Protein AF-A0A0B2QIX1-F1 (afdb_monomer)

Mean predicted aligned error: 17.24 Å

pLDDT: mean 72.49, std 21.82, range [38.75, 98.44]

Radius of gyration: 28.57 Å; Cα contacts (8 Å, |Δi|>4): 16; chains: 1; bounding box: 32×58×68 Å

Solvent-accessible surface area (backbone atoms only — not comparable to full-atom values): 5577 Å² total; per-residue (Å²): 132,83,82,71,61,55,72,58,51,53,51,51,54,48,51,53,51,53,41,62,63,39,92,52,68,90,67,32,67,56,71,68,55,52,55,49,56,56,50,54,57,67,48,55,69,57,64,75,73,64,80,80,78,83,78,85,74,82,81,78,83,80,80,90,80,80,80,81,90,77,90,78,92,86,82,88,80,92,79,136

Structure (mmCIF, N/CA/C/O backbone):
data_AF-A0A0B2QIX1-F1
#
_entry.id   AF-A0A0B2QIX1-F1
#
loop_
_atom_site.group_PDB
_atom_site.id
_atom_site.type_symbol
_atom_site.label_atom_id
_atom_site.label_alt_id
_ato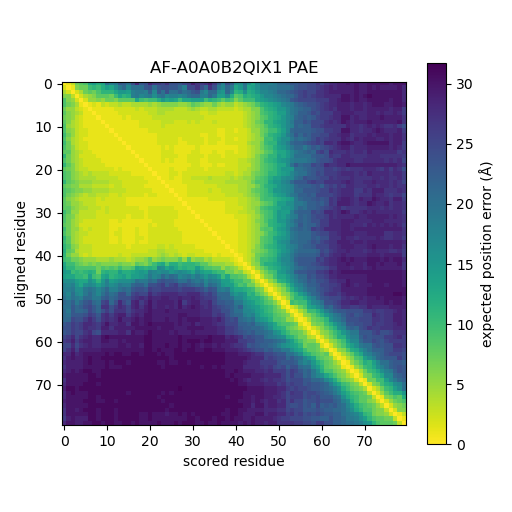m_site.label_comp_id
_atom_site.label_asym_id
_atom_site.label_entity_id
_atom_site.label_seq_id
_atom_site.pdbx_PDB_ins_code
_atom_site.Cartn_x
_atom_site.Cartn_y
_atom_site.Cartn_z
_atom_site.occupancy
_atom_site.B_iso_or_equiv
_atom_site.auth_seq_id
_atom_site.auth_comp_id
_atom_site.auth_asym_id
_atom_site.auth_atom_id
_atom_site.pdbx_PDB_model_num
ATOM 1 N N . MET A 1 1 ? 15.299 -14.144 -19.776 1.00 53.31 1 MET A N 1
ATOM 2 C CA . MET A 1 1 ? 14.332 -13.396 -18.951 1.00 53.31 1 MET A CA 1
ATOM 3 C C . MET A 1 1 ? 14.787 -11.956 -18.940 1.00 53.31 1 MET A C 1
ATOM 5 O O . MET A 1 1 ? 15.928 -11.707 -18.565 1.00 53.31 1 MET A O 1
ATOM 9 N N . ARG A 1 2 ? 13.982 -11.040 -19.479 1.00 56.66 2 ARG A N 1
ATOM 10 C CA . ARG A 1 2 ? 14.243 -9.614 -19.310 1.00 56.66 2 ARG A CA 1
ATOM 11 C C . ARG A 1 2 ? 13.608 -9.231 -17.986 1.00 56.66 2 ARG A C 1
ATOM 13 O O . ARG A 1 2 ? 12.398 -9.279 -17.867 1.00 56.66 2 ARG A O 1
ATOM 20 N N . TYR A 1 3 ? 14.439 -8.942 -16.998 1.00 59.09 3 TYR A N 1
ATOM 21 C CA . TYR A 1 3 ? 14.021 -8.407 -15.707 1.00 59.09 3 TYR A CA 1
ATOM 22 C C . TYR A 1 3 ? 13.776 -6.903 -15.843 1.00 59.09 3 TYR A C 1
ATOM 24 O O . TYR A 1 3 ? 14.453 -6.090 -15.218 1.00 59.09 3 TYR A O 1
ATOM 32 N N . HIS A 1 4 ? 12.913 -6.532 -16.782 1.00 60.41 4 HIS A N 1
ATOM 33 C CA . HIS A 1 4 ? 12.433 -5.164 -16.868 1.00 60.41 4 HIS A CA 1
ATOM 34 C C . HIS A 1 4 ? 11.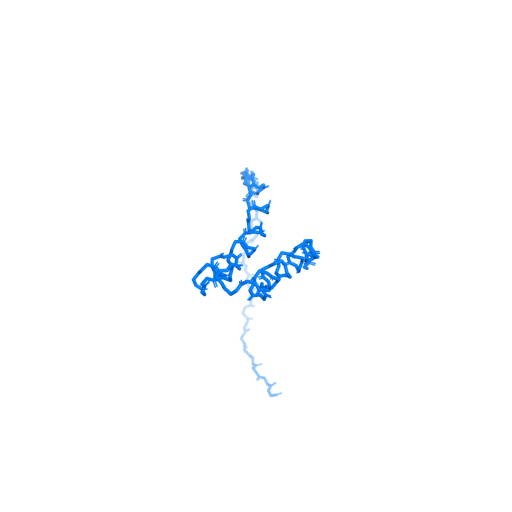422 -5.013 -15.721 1.00 60.41 4 HIS A C 1
ATOM 36 O O . HIS A 1 4 ? 10.679 -5.945 -15.460 1.00 60.41 4 HIS A O 1
ATOM 42 N N . ASN A 1 5 ? 11.483 -3.913 -14.970 1.00 74.12 5 ASN A N 1
ATOM 43 C CA . ASN A 1 5 ? 10.456 -3.513 -13.996 1.00 74.12 5 ASN A CA 1
ATOM 44 C C . ASN A 1 5 ? 10.432 -4.187 -12.600 1.00 74.12 5 ASN A C 1
ATOM 46 O O . ASN A 1 5 ? 9.658 -3.737 -11.758 1.00 74.12 5 ASN A O 1
ATOM 50 N N . ILE A 1 6 ? 11.349 -5.110 -12.251 1.00 82.94 6 ILE A N 1
ATOM 51 C CA . ILE A 1 6 ? 11.398 -5.681 -10.875 1.00 82.94 6 ILE A CA 1
ATOM 52 C C . ILE A 1 6 ? 11.482 -4.590 -9.799 1.00 82.94 6 ILE A C 1
ATOM 54 O O . ILE A 1 6 ? 10.812 -4.672 -8.774 1.00 82.94 6 ILE A O 1
ATOM 58 N N . GLU A 1 7 ? 12.337 -3.581 -9.993 1.00 87.75 7 GLU A N 1
ATOM 59 C CA . GLU A 1 7 ? 12.512 -2.515 -8.998 1.00 87.75 7 GLU A CA 1
ATOM 60 C C . GLU A 1 7 ? 11.199 -1.758 -8.754 1.00 87.75 7 GLU A C 1
ATOM 62 O O . GLU A 1 7 ? 10.890 -1.411 -7.615 1.00 87.75 7 GLU A O 1
ATOM 67 N N . GLU A 1 8 ? 10.388 -1.564 -9.795 1.00 87.25 8 GLU A N 1
ATOM 68 C CA . GLU A 1 8 ? 9.084 -0.909 -9.691 1.00 87.25 8 GLU A CA 1
ATOM 69 C C . GLU A 1 8 ? 8.057 -1.803 -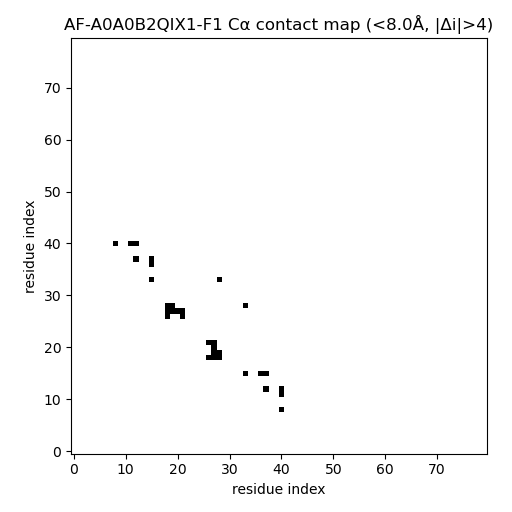8.987 1.00 87.25 8 GLU A C 1
ATOM 71 O O . GLU A 1 8 ? 7.344 -1.321 -8.104 1.00 87.25 8 GLU A O 1
ATOM 76 N N . GLU A 1 9 ? 8.024 -3.104 -9.293 1.00 89.00 9 GLU A N 1
ATOM 77 C CA . GLU A 1 9 ? 7.172 -4.073 -8.587 1.00 89.00 9 GLU A CA 1
ATOM 78 C C . GLU A 1 9 ? 7.533 -4.167 -7.098 1.00 89.00 9 GLU A C 1
ATOM 80 O O . GLU A 1 9 ? 6.656 -4.169 -6.229 1.00 89.00 9 GLU A O 1
ATOM 85 N N . MET A 1 10 ? 8.830 -4.191 -6.779 1.00 92.06 10 MET A N 1
ATOM 86 C CA . MET A 1 10 ? 9.314 -4.206 -5.399 1.00 92.06 10 MET A CA 1
ATOM 87 C C . MET A 1 10 ? 8.915 -2.934 -4.648 1.00 92.06 10 MET A C 1
ATOM 89 O O . MET A 1 10 ? 8.511 -3.011 -3.485 1.00 92.06 10 MET A O 1
ATOM 93 N N . VAL A 1 11 ? 8.991 -1.768 -5.299 1.00 93.44 11 VAL A N 1
ATOM 94 C CA . VAL A 1 11 ? 8.542 -0.498 -4.714 1.00 93.44 11 VAL A CA 1
ATOM 95 C C . VAL A 1 11 ? 7.027 -0.500 -4.493 1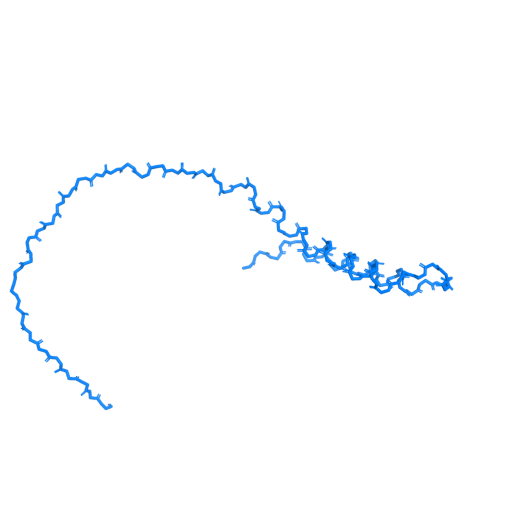.00 93.44 11 VAL A C 1
ATOM 97 O O . VAL A 1 11 ? 6.580 -0.068 -3.430 1.00 93.44 11 VAL A O 1
ATOM 100 N N . GLN A 1 12 ? 6.232 -1.016 -5.433 1.00 94.62 12 GLN A N 1
ATOM 101 C CA . GLN A 1 12 ? 4.775 -1.114 -5.275 1.00 94.62 12 GLN A CA 1
ATOM 102 C C . GLN A 1 12 ? 4.385 -2.076 -4.143 1.00 94.62 12 GLN A C 1
ATOM 104 O O . GLN A 1 12 ? 3.568 -1.725 -3.289 1.00 94.62 12 GLN A O 1
ATOM 109 N N . LEU A 1 13 ? 5.024 -3.246 -4.052 1.00 95.44 13 LEU A N 1
ATOM 110 C CA . LEU A 1 13 ? 4.820 -4.177 -2.936 1.00 95.44 13 LEU A CA 1
ATOM 111 C C . LEU A 1 13 ? 5.204 -3.551 -1.592 1.00 95.44 13 LEU A C 1
ATOM 113 O O . LEU A 1 13 ? 4.495 -3.725 -0.597 1.00 95.44 13 LEU A O 1
ATOM 117 N N . LEU A 1 14 ? 6.297 -2.785 -1.553 1.00 97.19 14 LEU A N 1
ATOM 118 C CA . LEU A 1 14 ? 6.698 -2.062 -0.350 1.00 97.19 14 LEU A CA 1
ATOM 119 C C . LEU A 1 14 ? 5.654 -1.012 0.054 1.00 97.19 14 LEU A C 1
ATOM 121 O O . LEU A 1 14 ? 5.352 -0.883 1.239 1.00 97.19 14 LEU A O 1
ATOM 125 N N . GLN A 1 15 ? 5.072 -0.286 -0.902 1.00 97.56 15 GLN A N 1
ATOM 126 C CA . GLN A 1 15 ? 4.006 0.681 -0.619 1.00 97.56 15 GLN A CA 1
ATOM 127 C C . GLN A 1 15 ? 2.764 0.002 -0.035 1.00 97.56 15 GLN A C 1
ATOM 129 O O . GLN A 1 15 ? 2.221 0.493 0.955 1.00 97.56 15 GLN A O 1
ATOM 134 N N . ILE A 1 16 ? 2.363 -1.158 -0.567 1.00 97.38 16 ILE A N 1
ATOM 135 C CA . ILE A 1 16 ? 1.275 -1.960 0.015 1.00 97.38 16 ILE A CA 1
ATOM 136 C C . ILE A 1 16 ? 1.603 -2.319 1.470 1.00 97.38 16 ILE A C 1
ATOM 138 O O . ILE A 1 16 ? 0.777 -2.107 2.360 1.00 97.38 16 ILE A O 1
ATOM 142 N N . ALA A 1 17 ? 2.823 -2.798 1.736 1.00 97.81 17 ALA A N 1
ATOM 143 C CA . ALA A 1 17 ? 3.254 -3.146 3.088 1.00 97.81 17 ALA A CA 1
ATOM 144 C C . ALA A 1 17 ? 3.204 -1.944 4.046 1.00 97.81 17 ALA A C 1
ATOM 146 O O . ALA A 1 17 ? 2.730 -2.090 5.173 1.00 97.81 17 ALA A O 1
ATOM 147 N N . MET A 1 18 ? 3.630 -0.758 3.596 1.00 97.94 18 MET A N 1
ATOM 148 C CA . MET A 1 18 ? 3.564 0.481 4.381 1.00 97.94 18 MET A CA 1
ATOM 149 C C . MET A 1 18 ? 2.122 0.843 4.762 1.00 97.94 18 MET A C 1
ATOM 151 O O . MET A 1 18 ? 1.871 1.217 5.909 1.00 97.94 18 MET A O 1
ATOM 155 N N . THR A 1 19 ? 1.163 0.668 3.849 1.00 97.62 19 THR A N 1
ATOM 156 C CA . THR A 1 19 ? -0.266 0.887 4.133 1.00 97.62 19 THR A CA 1
ATOM 157 C C . THR A 1 19 ? -0.799 -0.128 5.152 1.00 97.62 19 THR A C 1
ATOM 159 O O . THR A 1 19 ? -1.501 0.244 6.095 1.00 97.62 19 THR A O 1
ATOM 162 N N . CYS A 1 20 ? -0.403 -1.402 5.039 1.00 98.25 20 CYS A N 1
ATOM 163 C CA . CYS A 1 20 ? -0.774 -2.459 5.991 1.00 98.25 20 CYS A CA 1
ATOM 164 C C . CYS A 1 20 ? -0.298 -2.184 7.426 1.00 98.25 20 CYS A C 1
ATOM 166 O O . CYS A 1 20 ? -0.926 -2.642 8.384 1.00 98.25 20 CYS A O 1
ATOM 168 N N . VAL A 1 21 ? 0.793 -1.432 7.594 1.00 97.81 21 VAL A N 1
ATOM 169 C CA . VAL A 1 21 ? 1.366 -1.089 8.906 1.00 97.81 21 VAL A CA 1
ATOM 170 C C . VAL A 1 21 ? 1.084 0.352 9.332 1.00 97.81 21 VAL A C 1
ATOM 172 O O . VAL A 1 21 ? 1.803 0.887 10.177 1.00 97.81 21 VAL A O 1
ATOM 175 N N . SER A 1 22 ? 0.023 0.977 8.802 1.00 97.56 22 SER A N 1
ATOM 176 C CA . SER A 1 22 ? -0.354 2.339 9.198 1.00 97.56 22 SER A CA 1
ATOM 177 C C . SER A 1 22 ? -0.460 2.489 10.723 1.00 97.56 22 SER A C 1
ATOM 179 O O . SER A 1 22 ? -0.955 1.601 11.440 1.00 97.56 22 SER A O 1
ATOM 181 N N . LEU A 1 23 ? 0.015 3.642 11.210 1.00 97.44 23 LEU A N 1
ATOM 182 C CA . LEU A 1 23 ? -0.049 4.041 12.618 1.00 97.44 23 LEU A CA 1
ATOM 183 C C . LEU A 1 23 ? -1.496 4.138 13.107 1.00 97.44 23 LEU A C 1
ATOM 185 O O . LEU A 1 23 ? -1.766 3.850 14.271 1.00 97.44 23 LEU A O 1
ATOM 189 N N . VAL A 1 24 ? -2.417 4.526 12.221 1.00 97.56 24 VAL A N 1
ATOM 190 C CA . VAL A 1 24 ? -3.851 4.590 12.504 1.00 97.56 24 VAL A CA 1
ATOM 191 C C . VAL A 1 24 ? -4.479 3.255 12.084 1.00 97.56 24 VAL A C 1
ATOM 193 O O . VAL A 1 24 ? -4.495 2.962 10.889 1.00 97.56 24 VAL A O 1
ATOM 196 N N . PRO A 1 25 ? -4.998 2.430 13.018 1.00 97.00 25 PRO A N 1
ATOM 197 C CA . PRO A 1 25 ? -5.513 1.095 12.699 1.00 97.00 25 PRO A CA 1
ATOM 198 C C . PRO A 1 25 ? -6.628 1.093 11.649 1.00 97.00 25 PRO A C 1
ATOM 200 O O . PRO A 1 25 ? -6.609 0.249 10.761 1.00 97.00 25 PRO A O 1
ATOM 203 N N . ASP A 1 26 ? -7.536 2.069 11.705 1.00 97.56 26 ASP A N 1
ATOM 204 C CA . ASP A 1 26 ? -8.636 2.238 10.744 1.00 97.56 26 ASP A CA 1
ATOM 205 C C . ASP A 1 26 ? -8.185 2.550 9.309 1.00 97.56 26 ASP A C 1
ATOM 207 O O . ASP A 1 26 ? -8.980 2.441 8.383 1.00 97.56 26 ASP A O 1
ATOM 211 N N . GLN A 1 27 ? -6.927 2.948 9.094 1.00 97.38 27 GLN A N 1
ATOM 212 C CA . GLN A 1 27 ? -6.391 3.190 7.748 1.00 97.38 27 GLN A CA 1
ATOM 213 C C . GLN A 1 27 ? -5.770 1.944 7.116 1.00 97.38 27 GLN A C 1
ATOM 215 O O . GLN A 1 27 ? -5.320 1.999 5.971 1.00 97.38 27 GLN A O 1
ATOM 220 N N . ARG A 1 28 ? -5.678 0.837 7.857 1.00 98.44 28 ARG A N 1
ATOM 221 C CA . ARG A 1 28 ? -5.138 -0.404 7.312 1.00 98.44 28 ARG A CA 1
ATOM 222 C C . ARG A 1 28 ? -6.186 -1.025 6.387 1.00 98.44 28 ARG A C 1
ATOM 224 O O . ARG A 1 28 ? -7.342 -1.132 6.793 1.00 98.44 28 ARG A O 1
ATOM 231 N N . PRO A 1 29 ? -5.797 -1.449 5.178 1.00 98.25 29 PRO A N 1
ATOM 232 C CA . PRO A 1 29 ? -6.712 -2.090 4.250 1.00 98.25 29 PRO A CA 1
ATOM 233 C C . PRO A 1 29 ? -7.192 -3.428 4.811 1.00 98.25 29 PRO A C 1
ATOM 235 O O . PRO A 1 29 ? -6.495 -4.089 5.594 1.00 98.25 29 PRO A O 1
ATOM 238 N N . ASN A 1 30 ? -8.372 -3.856 4.378 1.00 98.19 30 ASN A N 1
ATOM 239 C CA . ASN A 1 30 ? -8.800 -5.231 4.600 1.00 98.19 30 ASN A CA 1
ATOM 240 C C . ASN A 1 30 ? -7.993 -6.194 3.703 1.00 98.19 30 ASN A C 1
ATOM 242 O O . ASN A 1 30 ? -7.333 -5.793 2.745 1.00 98.19 30 ASN A O 1
ATOM 246 N N . MET A 1 31 ? -8.017 -7.491 4.018 1.00 97.69 31 MET A N 1
ATOM 247 C CA . MET A 1 31 ? -7.211 -8.461 3.268 1.00 97.69 31 MET A CA 1
ATOM 248 C C . MET A 1 31 ? -7.658 -8.612 1.807 1.00 97.69 31 MET A C 1
ATOM 250 O O . MET A 1 31 ? -6.810 -8.883 0.960 1.00 97.69 31 MET A O 1
ATOM 254 N N . ASP A 1 32 ? -8.940 -8.404 1.493 1.00 98.06 32 ASP A N 1
ATOM 255 C CA . ASP A 1 32 ? -9.446 -8.436 0.116 1.00 98.06 32 ASP A CA 1
ATOM 256 C C . ASP A 1 32 ? -8.847 -7.301 -0.734 1.00 98.06 32 ASP A C 1
ATOM 258 O O . ASP A 1 32 ? -8.403 -7.534 -1.859 1.00 98.06 32 ASP A O 1
ATOM 262 N N . GLU A 1 33 ? -8.742 -6.093 -0.175 1.00 97.88 33 GLU A N 1
ATOM 263 C CA . GLU A 1 33 ? -8.072 -4.945 -0.795 1.00 97.88 33 GLU A CA 1
ATOM 264 C C . GLU A 1 33 ? -6.582 -5.223 -1.011 1.00 97.88 33 GLU A C 1
ATOM 266 O O . GLU A 1 33 ? -6.058 -4.956 -2.091 1.00 97.88 33 GLU A O 1
ATOM 271 N N . VAL A 1 34 ? -5.893 -5.813 -0.027 1.00 97.75 34 VAL A N 1
ATOM 272 C CA . VAL A 1 34 ? -4.476 -6.199 -0.164 1.00 97.75 34 VAL A CA 1
ATOM 273 C C . VAL A 1 34 ? -4.283 -7.193 -1.306 1.00 97.75 34 VAL A C 1
ATOM 275 O O . VAL A 1 34 ? -3.383 -7.031 -2.130 1.00 97.75 34 VAL A O 1
ATOM 278 N N . VAL A 1 35 ? -5.149 -8.200 -1.392 1.00 96.88 35 VAL A N 1
ATOM 279 C CA . VAL A 1 35 ? -5.112 -9.210 -2.454 1.00 96.88 35 VAL A CA 1
ATOM 280 C C . VAL A 1 35 ? -5.422 -8.598 -3.823 1.00 96.88 35 VAL A C 1
ATOM 282 O O . VAL A 1 35 ? -4.812 -9.009 -4.813 1.00 96.88 35 VAL A O 1
ATOM 285 N N . HIS A 1 36 ? -6.321 -7.614 -3.904 1.00 96.44 36 HIS A N 1
ATOM 286 C CA . HIS A 1 36 ? -6.572 -6.868 -5.139 1.00 96.44 36 HIS A CA 1
ATOM 287 C C . HIS A 1 36 ? -5.340 -6.058 -5.562 1.00 96.44 36 HIS A C 1
ATOM 289 O O . HIS A 1 36 ? -4.874 -6.210 -6.688 1.00 96.44 36 HIS A O 1
ATOM 295 N N . MET A 1 37 ? -4.757 -5.276 -4.646 1.00 96.25 37 MET A N 1
ATOM 296 C CA . MET A 1 37 ? -3.569 -4.461 -4.922 1.00 96.25 37 MET A CA 1
ATOM 297 C C . MET A 1 37 ? -2.381 -5.310 -5.401 1.00 96.25 37 MET A C 1
ATOM 299 O O . MET A 1 37 ? -1.695 -4.924 -6.340 1.00 96.25 37 MET A O 1
ATOM 303 N N . ILE A 1 38 ? -2.151 -6.489 -4.811 1.00 94.69 38 ILE A N 1
ATOM 304 C CA . ILE A 1 38 ? -1.068 -7.395 -5.239 1.00 94.69 38 ILE A CA 1
ATOM 305 C C . ILE A 1 38 ? -1.326 -7.960 -6.647 1.00 94.69 38 ILE A C 1
ATOM 307 O O . ILE A 1 38 ? -0.392 -8.122 -7.433 1.00 94.69 38 ILE A O 1
ATOM 311 N N . GLN A 1 39 ? -2.583 -8.252 -6.993 1.00 94.12 39 GLN A N 1
ATOM 312 C CA . GLN A 1 39 ? -2.931 -8.740 -8.331 1.00 94.12 39 GLN A CA 1
ATOM 313 C C . GLN A 1 39 ? -2.742 -7.676 -9.417 1.00 94.12 39 GLN A C 1
ATOM 315 O O . GLN A 1 39 ? -2.368 -8.033 -10.535 1.00 94.12 39 GLN A O 1
ATOM 320 N N . ASP A 1 40 ? -2.979 -6.398 -9.111 1.00 91.00 40 ASP A N 1
ATOM 321 C CA . ASP A 1 40 ? -2.740 -5.294 -10.051 1.00 91.00 40 ASP A CA 1
ATOM 322 C C . ASP A 1 40 ? -1.258 -5.170 -10.437 1.00 91.00 40 ASP A C 1
ATOM 324 O O . ASP A 1 40 ? -0.944 -4.972 -11.615 1.00 91.00 40 ASP A O 1
ATOM 328 N N . ILE A 1 41 ? -0.343 -5.386 -9.482 1.00 88.44 41 ILE A N 1
ATOM 329 C CA . ILE A 1 41 ? 1.107 -5.408 -9.748 1.00 88.44 41 ILE A CA 1
ATOM 330 C C . ILE A 1 41 ? 1.423 -6.500 -10.781 1.00 88.44 41 ILE A C 1
ATOM 332 O O . ILE A 1 41 ? 1.987 -6.220 -11.835 1.00 88.44 41 ILE A O 1
ATOM 336 N N . SER A 1 42 ? 0.935 -7.725 -10.550 1.00 80.56 42 SER A N 1
ATOM 337 C CA . SER A 1 42 ? 1.186 -8.871 -11.437 1.00 80.56 42 SER A CA 1
ATOM 338 C C . SER A 1 42 ? 0.595 -8.723 -12.849 1.00 80.56 42 SER A C 1
ATOM 340 O O . SER A 1 42 ? 1.087 -9.363 -13.779 1.00 80.56 42 SER A O 1
ATOM 342 N N . ARG A 1 43 ? -0.474 -7.934 -13.036 1.00 74.44 43 ARG A N 1
ATOM 343 C CA . ARG A 1 43 ? -1.092 -7.705 -14.360 1.00 74.44 43 ARG A CA 1
ATOM 344 C C . ARG A 1 43 ? -0.370 -6.648 -15.190 1.00 74.44 43 ARG A C 1
ATOM 346 O O . ARG A 1 43 ? -0.499 -6.671 -16.418 1.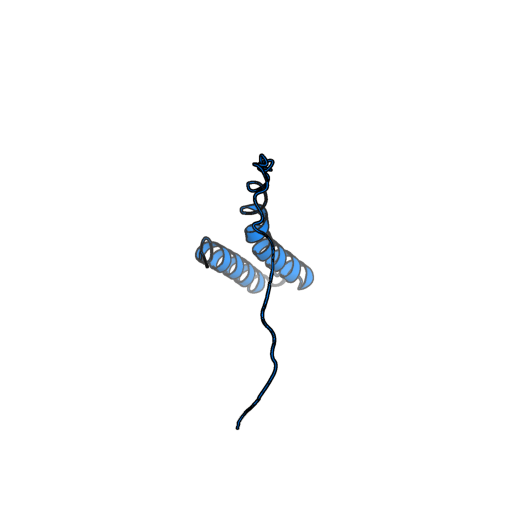00 74.44 43 ARG A O 1
ATOM 353 N N . SER A 1 44 ? 0.367 -5.747 -14.545 1.00 66.06 44 S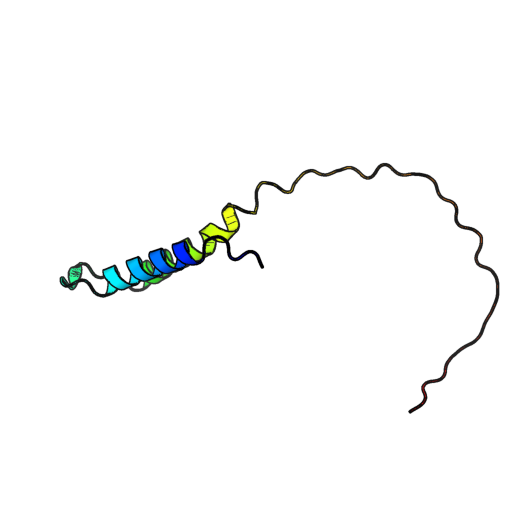ER A N 1
ATOM 354 C CA . SER A 1 44 ? 1.095 -4.669 -15.223 1.00 66.06 44 SER A CA 1
ATOM 355 C C . SER A 1 44 ? 2.138 -5.225 -16.206 1.00 66.06 44 SER A C 1
ATOM 357 O O . SER A 1 44 ? 2.217 -4.747 -17.334 1.00 66.06 44 SER A O 1
ATOM 359 N N . GLU A 1 45 ? 2.784 -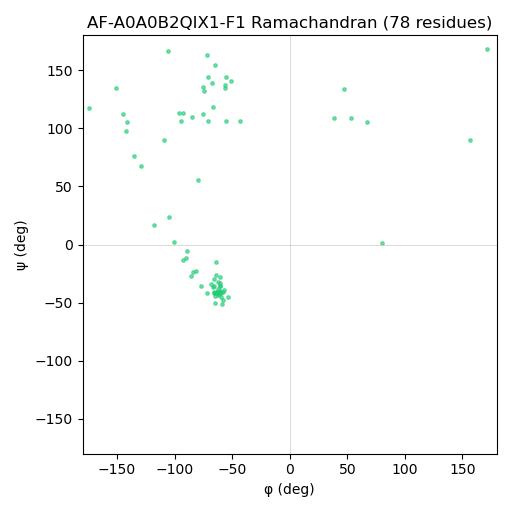6.343 -15.865 1.00 61.09 45 GLU A N 1
ATOM 360 C CA . GLU A 1 45 ? 3.717 -7.085 -16.733 1.00 61.09 45 GLU A CA 1
ATOM 361 C C . GLU A 1 45 ? 3.069 -7.637 -18.022 1.00 61.09 45 GLU A C 1
ATOM 363 O O . GLU A 1 45 ? 3.704 -7.744 -19.067 1.00 61.09 45 GLU A O 1
ATOM 368 N N . THR A 1 46 ? 1.782 -8.009 -17.980 1.00 56.28 46 THR A N 1
ATOM 369 C CA . THR A 1 46 ? 1.107 -8.674 -19.118 1.00 56.28 46 THR A CA 1
ATOM 370 C C . THR A 1 46 ? 0.584 -7.680 -20.159 1.00 56.28 46 THR A C 1
ATOM 372 O O . THR A 1 46 ? 0.389 -8.037 -21.322 1.00 56.28 46 THR A O 1
ATOM 375 N N . THR A 1 47 ? 0.334 -6.431 -19.761 1.00 53.28 47 THR A N 1
ATOM 376 C CA . THR A 1 47 ? -0.308 -5.440 -20.640 1.00 53.28 47 THR A CA 1
ATOM 377 C C . THR A 1 47 ? 0.700 -4.709 -21.534 1.00 53.28 47 THR A C 1
ATOM 379 O O . THR A 1 47 ? 0.338 -4.316 -22.643 1.00 53.28 47 THR A O 1
ATOM 382 N N . ASP A 1 48 ? 1.960 -4.579 -21.109 1.00 50.78 48 ASP A N 1
ATOM 383 C CA . ASP A 1 48 ? 3.006 -3.895 -21.887 1.00 50.78 48 ASP A CA 1
ATOM 384 C C . ASP A 1 48 ? 3.551 -4.751 -23.054 1.00 50.78 48 ASP A C 1
ATOM 386 O O . ASP A 1 48 ? 3.757 -4.245 -24.158 1.00 50.78 48 ASP A O 1
ATOM 390 N N . ASP A 1 49 ? 3.665 -6.074 -22.882 1.00 53.78 49 ASP A N 1
ATOM 391 C CA . ASP A 1 49 ? 4.269 -6.966 -23.893 1.00 53.78 49 ASP A CA 1
ATOM 392 C C . ASP A 1 49 ? 3.257 -7.535 -24.926 1.00 53.78 49 ASP A C 1
ATOM 394 O O . ASP A 1 49 ? 3.635 -8.093 -25.958 1.00 53.78 49 ASP A O 1
ATOM 398 N N . GLY A 1 50 ? 1.944 -7.385 -24.698 1.00 49.31 50 GLY A N 1
ATOM 399 C CA . GLY A 1 50 ? 0.904 -8.134 -25.426 1.00 49.31 50 GLY A CA 1
ATOM 400 C C . GLY A 1 50 ? 0.301 -7.497 -26.688 1.00 49.31 50 GLY A C 1
ATOM 401 O O . GLY A 1 50 ? -0.377 -8.193 -27.444 1.00 49.31 50 GLY A O 1
ATOM 402 N N . LEU A 1 51 ? 0.504 -6.201 -26.957 1.00 51.34 51 LEU A N 1
ATOM 403 C CA . LEU A 1 51 ? -0.167 -5.516 -28.084 1.00 51.34 51 LEU A CA 1
ATOM 404 C C . LEU A 1 51 ? 0.696 -5.319 -29.344 1.00 51.34 51 LEU A C 1
ATOM 406 O O . LEU A 1 51 ? 0.219 -4.741 -30.322 1.00 51.34 51 LEU A O 1
ATOM 410 N N . ARG A 1 52 ? 1.948 -5.798 -29.376 1.00 55.66 52 ARG A N 1
ATOM 411 C CA . ARG A 1 52 ? 2.875 -5.547 -30.503 1.00 55.66 52 ARG A CA 1
ATOM 412 C C . ARG A 1 52 ? 3.359 -6.777 -31.274 1.00 55.66 52 ARG A C 1
ATOM 414 O O . ARG A 1 52 ? 4.294 -6.656 -32.061 1.00 55.66 52 ARG A O 1
ATOM 421 N N . GLN A 1 53 ? 2.702 -7.927 -31.145 1.00 49.69 53 GLN A N 1
ATOM 422 C CA . GLN A 1 53 ? 2.963 -9.086 -32.010 1.00 49.69 53 GLN A CA 1
ATOM 423 C C . GLN A 1 53 ? 1.676 -9.657 -32.610 1.00 49.69 53 GLN A C 1
ATOM 425 O O . GLN A 1 53 ? 1.268 -10.777 -32.336 1.00 49.69 53 GLN A O 1
ATOM 430 N N . SER A 1 54 ? 1.044 -8.883 -33.485 1.00 53.88 54 SER A N 1
ATOM 431 C CA . SER A 1 54 ? 0.242 -9.460 -34.565 1.00 53.88 54 SER A CA 1
ATOM 432 C C . SER A 1 54 ? 0.573 -8.708 -35.848 1.00 53.88 54 SER A C 1
ATOM 434 O O . SER A 1 54 ? -0.115 -7.785 -36.273 1.00 53.88 54 SER A O 1
ATOM 436 N N . SER A 1 55 ? 1.734 -9.022 -36.413 1.00 55.16 55 SER A N 1
ATOM 437 C CA . SER A 1 55 ? 1.960 -8.847 -37.844 1.00 55.16 55 SER A CA 1
ATOM 438 C C . SER A 1 55 ? 2.023 -10.248 -38.419 1.00 55.16 55 SER A C 1
ATOM 440 O O . SER A 1 55 ? 3.059 -10.904 -38.401 1.00 55.16 55 SER A O 1
ATOM 442 N N . ASP A 1 56 ? 0.844 -10.714 -38.809 1.00 57.38 56 ASP A N 1
ATOM 443 C CA . ASP A 1 56 ? 0.629 -11.853 -39.685 1.00 57.38 56 ASP A CA 1
ATOM 444 C C . ASP A 1 56 ? 1.423 -11.586 -40.979 1.00 57.38 56 ASP A C 1
ATOM 446 O O . ASP A 1 56 ? 1.071 -10.691 -41.750 1.00 57.38 56 ASP A O 1
ATOM 450 N N . ASP A 1 57 ? 2.549 -12.277 -41.182 1.00 59.31 57 ASP A N 1
ATOM 451 C CA . ASP A 1 57 ? 3.244 -12.291 -42.473 1.00 59.31 57 ASP A CA 1
ATOM 452 C C . ASP A 1 57 ? 2.750 -13.527 -43.242 1.00 59.31 57 ASP A C 1
ATOM 454 O O . ASP A 1 57 ? 3.075 -14.660 -42.861 1.00 59.31 57 ASP A O 1
ATOM 458 N N . PRO A 1 58 ? 1.900 -13.371 -44.276 1.00 57.31 58 PRO A N 1
ATOM 459 C CA . PRO A 1 58 ? 1.383 -14.512 -45.007 1.00 57.31 58 PRO A CA 1
ATOM 460 C C . PRO A 1 58 ? 2.510 -15.119 -45.843 1.00 57.31 58 PRO A C 1
ATOM 462 O O . PRO A 1 58 ? 2.894 -14.587 -46.887 1.00 57.31 58 PRO A O 1
ATOM 465 N N . SER A 1 59 ? 2.993 -16.272 -45.376 1.00 58.75 59 SER A N 1
ATOM 466 C CA . SER A 1 59 ? 3.967 -17.137 -46.039 1.00 58.75 59 SER A CA 1
ATOM 467 C C . SER A 1 59 ? 3.655 -17.277 -47.536 1.00 58.75 59 SER A C 1
ATOM 469 O O . SER A 1 59 ? 2.692 -17.932 -47.946 1.00 58.75 59 SER A O 1
ATOM 471 N N . LYS A 1 60 ? 4.457 -16.614 -48.375 1.00 62.88 60 LYS A N 1
ATOM 472 C CA . LYS A 1 60 ? 4.422 -16.779 -49.830 1.00 62.88 60 LYS A CA 1
ATOM 473 C C . LYS A 1 60 ? 5.086 -18.110 -50.166 1.00 62.88 60 LYS A C 1
ATOM 475 O O . LYS A 1 60 ? 6.285 -18.278 -49.975 1.00 62.88 60 LYS A O 1
ATOM 480 N N . GLY A 1 61 ? 4.273 -19.049 -50.646 1.00 56.91 61 GLY A N 1
ATOM 481 C CA . GLY A 1 61 ? 4.723 -20.343 -51.136 1.00 56.91 61 GLY A CA 1
ATOM 482 C C . GLY A 1 61 ? 5.780 -20.217 -52.230 1.00 56.91 61 GLY A C 1
ATOM 483 O O . GLY A 1 61 ? 5.706 -19.331 -53.079 1.00 56.91 61 GLY A O 1
ATOM 484 N N . SER A 1 62 ? 6.726 -21.150 -52.222 1.00 56.16 62 SER A N 1
ATOM 485 C CA . SER A 1 62 ? 7.488 -21.491 -53.416 1.00 56.16 62 SER A CA 1
ATOM 486 C C . SER A 1 62 ? 7.708 -23.002 -53.452 1.00 56.16 62 SER A C 1
ATOM 488 O O . SER A 1 62 ? 8.422 -23.578 -52.636 1.00 56.16 62 SER A O 1
ATOM 490 N N . ASP A 1 63 ? 6.934 -23.608 -54.346 1.00 56.41 63 ASP A N 1
ATOM 491 C CA . ASP A 1 63 ? 7.313 -24.641 -55.308 1.00 56.41 63 ASP A CA 1
ATOM 492 C C . ASP A 1 63 ? 8.021 -25.898 -54.794 1.00 56.41 63 ASP A C 1
ATOM 494 O O . ASP A 1 63 ? 9.202 -25.936 -54.453 1.00 56.41 63 ASP A O 1
ATOM 498 N N . GLY A 1 64 ? 7.250 -26.984 -54.837 1.00 56.97 64 GLY A N 1
ATOM 499 C CA . GLY A 1 64 ? 7.711 -28.328 -54.569 1.00 56.97 64 GLY A CA 1
ATOM 500 C C . GLY A 1 64 ? 8.880 -28.755 -55.452 1.00 56.97 64 GLY A C 1
ATOM 501 O O . GLY A 1 64 ? 8.848 -28.662 -56.678 1.00 56.97 64 GLY A O 1
ATOM 502 N N . HIS A 1 65 ? 9.864 -29.366 -54.803 1.00 46.81 65 HIS A N 1
ATOM 503 C CA . HIS A 1 65 ? 10.687 -30.388 -55.420 1.00 46.81 65 HIS A CA 1
ATOM 504 C C . HIS A 1 65 ? 10.996 -31.465 -54.379 1.00 46.81 65 HIS A C 1
ATOM 506 O O . HIS A 1 65 ? 11.882 -31.314 -53.543 1.00 46.81 65 HIS A O 1
ATOM 512 N N . THR A 1 66 ? 10.225 -32.550 -54.401 1.00 51.50 66 THR A N 1
ATOM 513 C CA . THR A 1 66 ? 10.543 -33.787 -53.680 1.00 51.50 66 THR A CA 1
ATOM 514 C C . THR A 1 66 ? 11.223 -34.729 -54.676 1.00 51.50 66 THR A C 1
ATOM 516 O O . THR A 1 66 ? 10.560 -35.158 -55.621 1.00 51.50 66 THR A O 1
ATOM 519 N N . PRO A 1 67 ? 12.514 -35.073 -54.524 1.00 49.16 67 PRO A N 1
ATOM 520 C CA . PRO A 1 67 ? 13.076 -36.222 -55.223 1.00 49.16 67 PRO A CA 1
ATOM 521 C C . PRO A 1 67 ? 12.515 -37.516 -54.608 1.00 49.16 67 PRO A C 1
ATOM 523 O O . PRO A 1 67 ? 12.278 -37.560 -53.397 1.00 49.16 67 PRO A O 1
ATOM 526 N N . PRO A 1 68 ? 12.266 -38.558 -55.417 1.00 46.56 68 PRO A N 1
ATOM 527 C CA . PRO A 1 68 ? 11.505 -39.728 -55.001 1.00 46.56 68 PRO A CA 1
ATOM 528 C C . PRO A 1 68 ? 12.250 -40.549 -53.946 1.00 46.56 68 PRO A C 1
ATOM 530 O O . PRO A 1 68 ? 13.458 -40.769 -54.026 1.00 46.56 68 PRO A O 1
ATOM 533 N N . GLN A 1 69 ? 11.485 -41.014 -52.959 1.00 52.03 69 GLN A N 1
ATOM 534 C CA . GLN A 1 69 ? 11.899 -42.038 -52.013 1.00 52.03 69 GLN A CA 1
ATOM 535 C C . GLN A 1 69 ? 12.067 -43.352 -52.770 1.00 52.03 69 GLN A C 1
ATOM 537 O O . GLN A 1 69 ? 11.082 -43.875 -53.277 1.00 52.03 69 GLN A O 1
ATOM 542 N N . ASP A 1 70 ? 13.276 -43.911 -52.796 1.00 38.75 70 ASP A N 1
ATOM 543 C CA . ASP A 1 70 ? 13.418 -45.335 -53.072 1.00 38.75 70 ASP A CA 1
ATOM 544 C C . ASP A 1 70 ? 14.649 -45.960 -52.403 1.00 38.75 70 ASP A C 1
ATOM 546 O O . ASP A 1 70 ? 15.764 -45.443 -52.456 1.00 38.75 70 ASP A O 1
ATOM 550 N N . ALA A 1 71 ? 14.377 -47.123 -51.808 1.00 46.16 71 ALA A N 1
ATOM 551 C CA . ALA A 1 71 ? 15.277 -48.195 -51.393 1.00 46.16 71 ALA A CA 1
ATOM 552 C C . ALA A 1 71 ? 16.287 -47.967 -50.243 1.00 46.16 71 ALA A C 1
ATOM 554 O O . ALA A 1 71 ? 17.398 -47.480 -50.441 1.00 46.16 71 ALA A O 1
ATOM 555 N N . ARG A 1 72 ? 15.966 -48.551 -49.070 1.00 43.00 72 ARG A N 1
ATOM 556 C CA . ARG A 1 72 ? 16.639 -49.756 -48.496 1.00 43.00 72 ARG A CA 1
ATOM 557 C C . ARG A 1 72 ? 16.459 -49.815 -46.961 1.00 43.00 72 ARG A C 1
ATOM 559 O O . ARG A 1 72 ? 17.175 -49.161 -46.218 1.00 43.00 72 ARG A O 1
ATOM 566 N N . THR A 1 73 ? 15.394 -50.453 -46.457 1.00 39.94 73 THR A N 1
ATOM 567 C CA . THR A 1 73 ? 15.426 -51.747 -45.713 1.00 39.94 73 THR A CA 1
ATOM 568 C C . THR A 1 73 ? 16.641 -51.885 -44.768 1.00 39.94 73 THR A C 1
ATOM 570 O O . THR A 1 73 ? 17.756 -52.049 -45.245 1.00 39.94 73 THR A O 1
ATOM 573 N N . THR A 1 74 ? 16.529 -51.842 -43.431 1.00 46.91 74 THR A N 1
ATOM 574 C CA . THR A 1 74 ? 16.224 -52.978 -42.511 1.00 46.91 74 THR A CA 1
ATOM 575 C C . THR A 1 74 ? 16.398 -52.549 -41.020 1.00 46.91 74 THR A C 1
ATOM 577 O O . THR A 1 74 ? 16.902 -51.454 -40.782 1.00 46.91 74 THR A O 1
ATOM 580 N N . PRO A 1 75 ? 15.944 -53.346 -40.017 1.00 46.25 75 PRO A N 1
ATOM 581 C CA . PRO A 1 75 ? 15.492 -52.873 -38.697 1.00 46.25 75 PRO A CA 1
ATOM 582 C C . PRO A 1 75 ? 16.454 -53.117 -37.508 1.00 46.25 75 PRO A C 1
ATOM 584 O O . PRO A 1 75 ? 17.326 -53.968 -37.595 1.00 46.25 75 PRO A O 1
ATOM 587 N N . ARG A 1 76 ? 16.149 -52.430 -36.384 1.00 41.78 76 ARG A N 1
ATOM 588 C CA . ARG A 1 76 ? 16.357 -52.749 -34.942 1.00 41.78 76 ARG A CA 1
ATOM 589 C C . ARG A 1 76 ? 17.726 -53.267 -34.470 1.00 41.78 76 ARG A C 1
ATOM 591 O O . ARG A 1 76 ? 18.190 -54.289 -34.951 1.00 41.78 76 ARG A O 1
ATOM 598 N N . SER A 1 77 ? 18.231 -52.700 -33.367 1.00 43.22 77 SER A N 1
ATOM 599 C CA . SER A 1 77 ? 18.560 -53.438 -32.124 1.00 43.22 77 SER A CA 1
ATOM 600 C C . SER A 1 77 ? 18.988 -52.474 -31.012 1.00 43.22 77 SER A C 1
ATOM 602 O O . SER A 1 77 ? 19.996 -51.786 -31.142 1.00 43.22 77 SER A O 1
ATOM 604 N N . ASP A 1 78 ? 18.213 -52.449 -29.927 1.00 47.84 78 ASP A N 1
ATOM 605 C CA . ASP A 1 78 ? 18.643 -52.040 -28.589 1.00 47.84 78 ASP A CA 1
ATOM 606 C C . ASP A 1 78 ? 19.839 -52.885 -28.130 1.00 47.84 78 ASP A C 1
ATOM 608 O O . ASP A 1 78 ? 19.795 -54.111 -28.249 1.00 47.84 78 ASP A O 1
ATOM 612 N N . THR A 1 79 ? 20.852 -52.266 -27.521 1.00 44.75 79 THR A N 1
ATOM 613 C CA . THR A 1 79 ? 21.789 -52.975 -26.637 1.00 44.75 79 THR A CA 1
ATOM 614 C C . THR A 1 79 ? 22.239 -52.081 -25.484 1.00 44.75 79 THR A C 1
ATOM 616 O O . THR A 1 79 ? 22.942 -51.103 -25.718 1.00 44.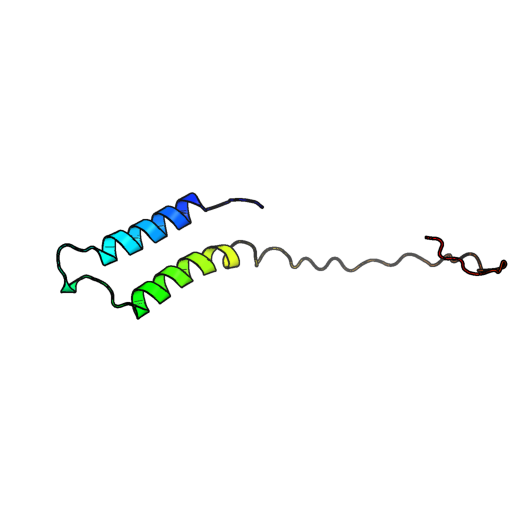75 79 THR A O 1
ATOM 619 N N . SER A 1 80 ? 21.787 -52.496 -24.294 1.00 45.09 80 SER A N 1
ATOM 620 C CA . SER A 1 80 ? 22.406 -52.522 -22.954 1.00 45.09 80 SER A CA 1
ATOM 621 C C . SER A 1 80 ? 23.241 -51.356 -22.433 1.00 45.09 80 SER A C 1
ATOM 623 O O . SER A 1 80 ? 24.293 -51.049 -23.028 1.00 45.09 80 SER A O 1
#

Secondary structure (DSSP, 8-state):
----SHHHHHHHHHHHHHHHT-SSGGGSPPHHHHHHHHHHHHHHHHHHHSSS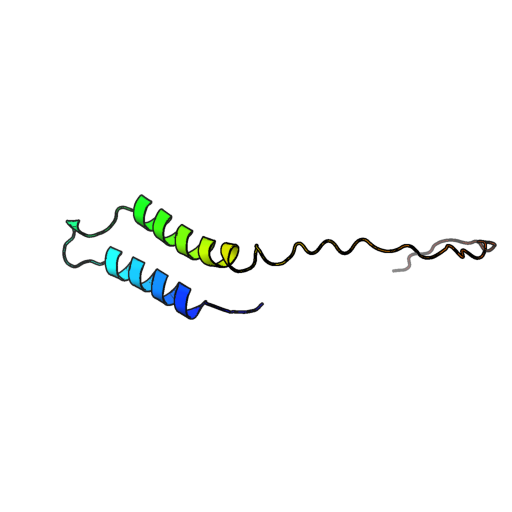--------------PPP-----------

Nearest PDB structures (foldseek):
  2rn7-assembly1_A  TM=3.319E-01  e=2.722E+00  Shigella flexneri

Foldseek 3Di:
DPPPCPVVLVVQLVVLVCQCPDPDNVSHDDVVVSVVSNVVSVCVVVPPPPPPPDPPDPDDDDDDDDDDDDDDDDDDDDDD

Sequence (80 aa):
MRYHNIEEEMVQLLQIAMTCVSLVPDQRPNMDEVVHMIQDISRSETTDDGLRQSSDDPSKGSDGHTPPQDARTTPRSDTS

Organism: Glycine soja (NCBI:txid3848)